Protein AF-A0A7C1QYA3-F1 (afdb_monomer_lite)

Secondary structure (DSSP, 8-state):
--HHHHHHHHHHHHHHHHHHHHHHHHHHHHH-TTSPEEEEEEPPTTEEEEEETTEEEEEEEETTEEEEEEEE-SSPBPPEEE-S--SSEEEEEEEEETTEEEEEEEE--

Sequence (109 aa):
MNEFNKNVKRDLEFKIAFINEIDQAVLYAINNPKNIYLKNVEYPSNFNITFLDSFIIFDFLIENNLINKILMYNTSFYNRKFHDFPPQTYLLNITYQYSYLVINLIEII

Structure (mmCIF, N/CA/C/O backbone):
data_AF-A0A7C1QYA3-F1
#
_entry.id   AF-A0A7C1QYA3-F1
#
loop_
_atom_site.group_PDB
_atom_site.id
_atom_site.type_symbol
_atom_site.label_atom_id
_atom_site.label_alt_id
_atom_site.label_comp_id
_atom_site.label_asym_id
_atom_site.label_entity_id
_atom_site.label_seq_id
_atom_site.pdbx_PDB_ins_code
_atom_site.Cartn_x
_atom_site.Cartn_y
_atom_site.Cartn_z
_atom_site.occupancy
_atom_site.B_iso_or_equiv
_atom_site.auth_seq_id
_atom_site.auth_comp_id
_atom_site.auth_asym_id
_atom_site.auth_atom_id
_atom_site.pdbx_PDB_model_num
ATOM 1 N N . MET A 1 1 ? 25.869 4.828 -20.627 1.00 55.03 1 MET A N 1
ATOM 2 C CA . MET A 1 1 ? 24.625 4.373 -19.964 1.00 55.03 1 MET A CA 1
ATOM 3 C C . MET A 1 1 ? 23.463 4.725 -20.882 1.00 55.03 1 MET A C 1
ATOM 5 O O . MET A 1 1 ? 23.199 5.910 -21.059 1.00 55.03 1 MET A O 1
ATOM 9 N N . ASN A 1 2 ? 22.865 3.726 -21.536 1.00 71.06 2 ASN A N 1
ATOM 10 C CA . ASN A 1 2 ? 21.832 3.931 -22.561 1.00 71.06 2 ASN A CA 1
ATOM 11 C C . ASN A 1 2 ? 20.496 4.368 -21.934 1.00 71.06 2 ASN A C 1
ATOM 13 O O . ASN A 1 2 ? 20.263 4.126 -20.750 1.00 71.06 2 ASN A O 1
ATOM 17 N N . GLU A 1 3 ? 19.627 5.017 -22.717 1.00 71.69 3 GLU A N 1
ATOM 18 C CA . GLU A 1 3 ? 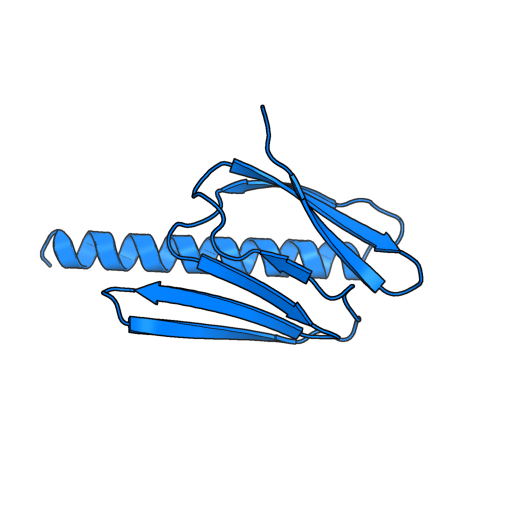18.316 5.522 -22.264 1.00 71.69 3 GLU A CA 1
ATOM 19 C C . GLU A 1 3 ? 17.421 4.432 -21.667 1.00 71.69 3 GLU A C 1
ATOM 21 O O . GLU A 1 3 ? 16.753 4.677 -20.666 1.00 71.69 3 GLU A O 1
ATOM 26 N N . PHE A 1 4 ? 17.496 3.208 -22.198 1.00 68.19 4 PHE A N 1
ATOM 27 C CA . PHE A 1 4 ? 16.805 2.037 -21.656 1.00 68.19 4 PHE A CA 1
ATOM 28 C C . PHE A 1 4 ? 17.114 1.820 -20.163 1.00 68.19 4 PHE A C 1
ATOM 30 O O . PHE A 1 4 ? 16.210 1.828 -19.329 1.00 68.19 4 PHE A O 1
ATOM 37 N N . ASN A 1 5 ? 18.400 1.782 -19.796 1.00 75.19 5 ASN A N 1
ATOM 38 C CA . ASN A 1 5 ? 18.830 1.606 -18.403 1.00 75.19 5 ASN A CA 1
ATOM 39 C C . ASN A 1 5 ? 18.411 2.784 -17.507 1.00 75.19 5 ASN A C 1
ATOM 41 O O . ASN A 1 5 ? 18.270 2.622 -16.296 1.00 75.19 5 ASN A O 1
ATOM 45 N N . LYS A 1 6 ? 18.233 3.987 -18.076 1.00 80.31 6 LYS A N 1
ATOM 46 C CA . LYS A 1 6 ? 17.743 5.152 -17.324 1.00 80.31 6 LYS A CA 1
ATOM 47 C C . LYS A 1 6 ? 16.252 5.026 -17.010 1.00 80.31 6 LYS A C 1
ATOM 49 O O . LYS A 1 6 ? 15.856 5.371 -15.902 1.00 80.31 6 LYS A O 1
ATOM 54 N N . ASN A 1 7 ? 15.446 4.525 -17.945 1.00 83.50 7 ASN A N 1
ATOM 55 C CA . ASN A 1 7 ? 14.005 4.355 -17.747 1.00 83.50 7 ASN A CA 1
ATOM 56 C C . ASN A 1 7 ? 13.699 3.270 -16.713 1.00 83.50 7 ASN A C 1
ATOM 58 O O . ASN A 1 7 ? 12.899 3.499 -15.815 1.00 83.50 7 ASN A O 1
ATOM 62 N N . VAL A 1 8 ? 14.409 2.144 -16.776 1.00 86.56 8 VAL A N 1
ATOM 63 C CA . VAL A 1 8 ? 14.278 1.044 -15.805 1.00 86.56 8 VAL A CA 1
ATOM 64 C C . VAL A 1 8 ? 14.641 1.505 -14.396 1.00 86.56 8 VAL A C 1
ATOM 66 O O . VAL A 1 8 ? 13.914 1.247 -13.441 1.00 86.56 8 VAL A O 1
ATOM 69 N N . LYS A 1 9 ? 15.742 2.254 -14.267 1.00 89.00 9 LYS A N 1
ATOM 70 C CA . LYS A 1 9 ? 16.152 2.830 -12.985 1.00 89.00 9 LYS A CA 1
ATOM 71 C C . LYS A 1 9 ? 15.093 3.787 -12.427 1.00 89.00 9 LYS A C 1
ATOM 73 O O . LYS A 1 9 ? 14.767 3.687 -11.251 1.00 89.00 9 LYS A O 1
ATOM 78 N N . ARG A 1 10 ? 14.548 4.680 -13.261 1.00 90.12 10 ARG A N 1
ATOM 79 C CA . ARG A 1 10 ? 13.493 5.623 -12.853 1.00 90.12 10 ARG A CA 1
ATOM 80 C C . ARG A 1 10 ? 12.217 4.913 -12.413 1.00 90.12 10 ARG A C 1
ATOM 82 O O . ARG A 1 10 ? 11.632 5.299 -11.411 1.00 90.12 10 ARG A O 1
ATOM 89 N N . ASP A 1 11 ? 11.807 3.880 -13.140 1.00 91.50 11 ASP A N 1
ATOM 90 C CA . ASP A 1 11 ? 10.623 3.089 -12.805 1.00 91.50 11 ASP A CA 1
ATOM 91 C C . ASP A 1 11 ? 10.792 2.361 -11.460 1.00 91.50 11 ASP A C 1
ATOM 93 O O . ASP A 1 11 ? 9.914 2.406 -10.599 1.00 91.50 11 ASP A O 1
ATOM 97 N N . LEU A 1 12 ? 11.971 1.776 -11.223 1.00 92.94 12 LEU A N 1
ATOM 98 C CA . LEU A 1 12 ? 12.310 1.204 -9.923 1.00 92.94 12 LEU A CA 1
ATOM 99 C C . LEU A 1 12 ? 12.295 2.263 -8.811 1.00 92.94 12 LEU A C 1
ATOM 101 O O . LEU A 1 12 ? 11.693 2.035 -7.765 1.00 92.94 12 LEU A O 1
ATOM 105 N N . GLU A 1 13 ? 12.929 3.418 -9.024 1.00 95.00 13 GLU A N 1
ATOM 106 C CA . GLU A 1 13 ? 12.947 4.521 -8.054 1.00 95.00 13 GLU A CA 1
ATOM 107 C C . GLU A 1 13 ? 11.530 4.991 -7.705 1.00 95.00 13 GLU A C 1
ATOM 109 O O . GLU A 1 13 ? 11.223 5.181 -6.528 1.00 95.00 13 GLU A O 1
ATOM 114 N N . PHE A 1 14 ? 10.650 5.103 -8.701 1.00 95.25 14 PHE A N 1
ATOM 115 C CA . PHE A 1 14 ? 9.255 5.481 -8.509 1.00 95.25 14 PHE A CA 1
ATOM 116 C C . PHE A 1 14 ? 8.474 4.442 -7.693 1.00 95.25 14 PHE A C 1
ATOM 118 O O . PHE A 1 14 ? 7.834 4.788 -6.700 1.00 95.25 14 PHE A O 1
ATOM 125 N N . LYS A 1 15 ? 8.590 3.152 -8.034 1.00 96.06 15 LYS A N 1
ATOM 126 C CA . LYS A 1 15 ? 7.954 2.066 -7.271 1.00 96.06 15 LYS A CA 1
ATOM 127 C C . LYS A 1 15 ? 8.456 2.005 -5.825 1.00 96.06 15 LYS A C 1
ATOM 129 O O . LYS A 1 15 ? 7.665 1.819 -4.904 1.00 96.06 15 LYS A O 1
ATOM 134 N N . ILE A 1 16 ? 9.757 2.203 -5.601 1.00 96.56 16 ILE A N 1
ATOM 135 C CA . ILE A 1 16 ? 10.329 2.260 -4.249 1.00 96.56 16 ILE A CA 1
ATOM 136 C C . ILE A 1 16 ? 9.818 3.482 -3.479 1.00 96.56 16 ILE A C 1
ATOM 138 O O . ILE A 1 16 ? 9.480 3.348 -2.303 1.00 96.56 16 ILE A O 1
ATOM 142 N N . ALA A 1 17 ? 9.721 4.647 -4.123 1.00 97.06 17 ALA A N 1
ATOM 143 C CA . ALA A 1 17 ? 9.158 5.844 -3.506 1.00 97.06 17 ALA A CA 1
ATOM 144 C C . ALA A 1 17 ? 7.697 5.628 -3.089 1.00 97.06 17 ALA A C 1
ATOM 146 O O . ALA A 1 17 ? 7.335 5.963 -1.963 1.00 97.06 17 ALA A O 1
ATOM 147 N N . PHE A 1 18 ? 6.893 4.987 -3.940 1.00 97.81 18 PHE A N 1
ATOM 148 C CA . PHE A 1 18 ? 5.516 4.626 -3.615 1.00 97.81 18 PHE A CA 1
ATOM 149 C C . PHE A 1 18 ? 5.428 3.670 -2.413 1.00 97.81 18 PHE A C 1
ATOM 151 O O . PHE A 1 18 ? 4.651 3.913 -1.494 1.00 97.81 18 PHE A O 1
ATOM 158 N N . ILE A 1 19 ? 6.268 2.629 -2.350 1.00 98.38 19 ILE A N 1
ATOM 159 C CA . ILE A 1 19 ? 6.319 1.724 -1.184 1.00 98.38 19 ILE A CA 1
ATOM 160 C C . ILE A 1 19 ? 6.650 2.488 0.099 1.00 98.38 19 ILE A C 1
ATOM 162 O O . ILE A 1 19 ? 6.016 2.262 1.128 1.00 98.38 19 ILE A O 1
ATOM 166 N N . ASN A 1 20 ? 7.631 3.390 0.041 1.00 98.31 20 ASN A N 1
ATOM 167 C CA . ASN A 1 20 ? 8.017 4.195 1.196 1.00 98.31 20 ASN A CA 1
ATOM 168 C C . ASN A 1 20 ? 6.880 5.130 1.630 1.00 98.31 20 ASN A C 1
ATOM 170 O O . ASN A 1 20 ? 6.676 5.323 2.822 1.00 98.31 20 ASN A O 1
ATOM 174 N N . GLU A 1 21 ? 6.118 5.683 0.687 1.00 97.94 21 GLU A N 1
ATOM 175 C CA . GLU A 1 21 ? 4.945 6.500 0.993 1.00 97.94 21 GLU A CA 1
ATOM 176 C C . GLU A 1 21 ? 3.877 5.696 1.750 1.00 97.94 21 GLU A C 1
ATOM 178 O O . GLU A 1 21 ? 3.397 6.147 2.790 1.00 97.94 21 GLU A O 1
ATOM 183 N N . ILE A 1 22 ? 3.557 4.481 1.283 1.00 98.25 22 ILE A N 1
ATOM 184 C CA . ILE A 1 22 ? 2.627 3.583 1.984 1.00 98.25 22 ILE A CA 1
ATOM 185 C C . ILE A 1 22 ? 3.147 3.250 3.386 1.00 98.25 22 ILE A C 1
ATOM 187 O O . ILE A 1 22 ? 2.387 3.332 4.350 1.00 98.25 22 ILE A O 1
ATOM 191 N N . ASP A 1 23 ? 4.435 2.927 3.520 1.00 98.44 23 ASP A N 1
ATOM 192 C CA . ASP A 1 23 ? 5.054 2.625 4.812 1.00 98.44 23 ASP A CA 1
ATOM 193 C C . ASP A 1 23 ? 4.927 3.794 5.802 1.00 98.44 23 ASP A C 1
ATOM 195 O O . ASP A 1 23 ? 4.445 3.625 6.923 1.00 98.44 23 ASP A O 1
ATOM 199 N N . GLN A 1 24 ? 5.269 5.011 5.373 1.00 98.12 24 GLN A N 1
ATOM 200 C CA . GLN A 1 24 ? 5.156 6.200 6.218 1.00 98.12 24 GLN A CA 1
ATOM 201 C C . GLN A 1 24 ? 3.703 6.520 6.588 1.00 98.12 24 GLN A C 1
ATOM 203 O O . GLN A 1 24 ? 3.431 6.889 7.733 1.00 98.12 24 GLN A O 1
ATOM 208 N N . ALA A 1 25 ? 2.758 6.347 5.661 1.00 97.62 25 ALA A N 1
ATOM 209 C CA . ALA A 1 25 ? 1.335 6.536 5.929 1.00 97.62 25 ALA A CA 1
ATOM 210 C C . ALA A 1 25 ? 0.814 5.542 6.982 1.00 97.62 25 ALA A C 1
ATOM 212 O O . ALA A 1 25 ? 0.087 5.922 7.904 1.00 97.62 25 ALA A O 1
ATOM 213 N N . VAL A 1 26 ? 1.232 4.277 6.887 1.00 97.69 26 VAL A N 1
ATOM 214 C CA . VAL A 1 26 ? 0.900 3.230 7.862 1.00 97.69 26 VAL A CA 1
ATOM 215 C C . VAL A 1 26 ? 1.493 3.563 9.227 1.00 97.69 26 VAL A C 1
ATOM 217 O O . VAL A 1 26 ? 0.760 3.583 10.215 1.00 97.69 26 VAL A O 1
ATOM 220 N N . LEU A 1 27 ? 2.786 3.892 9.300 1.00 97.31 27 LEU A N 1
ATOM 221 C CA . LEU A 1 27 ? 3.446 4.275 10.552 1.00 97.31 27 LEU A CA 1
ATOM 222 C C . LEU A 1 27 ? 2.789 5.505 11.191 1.00 97.31 27 LEU A C 1
ATOM 224 O O . LEU A 1 27 ? 2.596 5.541 12.407 1.00 97.31 27 LEU A O 1
ATOM 228 N N . TYR A 1 28 ? 2.389 6.495 10.389 1.00 96.50 28 TYR A N 1
ATOM 229 C CA . TYR A 1 28 ? 1.628 7.638 10.883 1.00 96.50 28 TYR A CA 1
ATOM 230 C C . TYR A 1 28 ? 0.302 7.200 11.513 1.00 96.50 28 TYR A C 1
ATOM 232 O O . TYR A 1 28 ? -0.003 7.622 12.630 1.00 96.50 28 TYR A O 1
ATOM 240 N N . ALA A 1 29 ? -0.470 6.350 10.830 1.00 95.62 29 ALA A N 1
ATOM 241 C CA . ALA A 1 29 ? -1.767 5.886 11.316 1.00 95.62 29 ALA A CA 1
ATOM 242 C C . ALA A 1 29 ? -1.644 5.029 12.590 1.00 95.62 29 ALA A C 1
ATOM 244 O O . ALA A 1 29 ? -2.463 5.170 13.497 1.00 95.62 29 ALA A O 1
ATOM 245 N N . ILE A 1 30 ? -0.592 4.205 12.706 1.00 95.19 30 ILE A N 1
ATOM 246 C CA . ILE A 1 30 ? -0.270 3.456 13.935 1.00 95.19 30 ILE A CA 1
ATOM 247 C C . ILE A 1 30 ? -0.016 4.414 15.102 1.00 95.19 30 ILE A C 1
ATOM 249 O O . ILE A 1 30 ? -0.548 4.215 16.193 1.00 95.19 30 ILE A O 1
ATOM 253 N N . ASN A 1 31 ? 0.775 5.464 14.874 1.00 95.75 31 ASN A N 1
ATOM 254 C CA . ASN A 1 31 ? 1.135 6.428 15.914 1.00 95.75 31 ASN A CA 1
ATOM 255 C C . ASN A 1 31 ? -0.007 7.397 16.266 1.00 95.75 31 ASN A C 1
ATOM 257 O O . ASN A 1 31 ? 0.028 8.029 17.320 1.00 95.75 31 ASN A O 1
ATOM 261 N N . ASN A 1 32 ? -1.023 7.518 15.406 1.00 95.31 32 ASN A N 1
ATOM 262 C CA . ASN A 1 32 ? -2.123 8.472 15.553 1.00 95.31 32 ASN A CA 1
ATOM 263 C C . ASN A 1 32 ? -3.494 7.802 15.321 1.00 95.31 32 ASN A C 1
ATOM 265 O O . ASN A 1 32 ? -4.235 8.226 14.434 1.00 95.31 32 ASN A O 1
ATOM 269 N N . PRO A 1 33 ? -3.897 6.802 16.127 1.00 92.81 33 PRO A N 1
ATOM 270 C CA . PRO A 1 33 ? -5.058 5.947 15.838 1.00 92.81 33 PRO A CA 1
ATOM 271 C C . PRO A 1 33 ? -6.416 6.671 15.857 1.00 92.81 33 PRO A C 1
ATOM 273 O O . PRO A 1 33 ? -7.420 6.111 15.430 1.00 92.81 33 PRO A O 1
ATOM 276 N N . LYS A 1 34 ? -6.478 7.910 16.361 1.00 93.06 34 LYS A N 1
ATOM 277 C CA . LYS A 1 34 ? -7.695 8.743 16.347 1.00 93.06 34 LYS A CA 1
ATOM 278 C C . LYS A 1 34 ? -7.827 9.602 15.086 1.00 93.06 34 LYS A C 1
ATOM 280 O O . LYS A 1 34 ? -8.883 10.191 14.873 1.00 93.06 34 LYS A O 1
ATOM 285 N N . ASN A 1 35 ? -6.772 9.691 14.279 1.00 94.50 35 ASN A N 1
ATOM 286 C CA . ASN A 1 35 ? -6.728 10.540 13.098 1.00 94.50 35 ASN A CA 1
ATOM 287 C C . ASN A 1 35 ? -6.991 9.713 11.839 1.00 94.50 35 ASN A C 1
ATOM 289 O O . ASN A 1 35 ? -6.616 8.546 11.745 1.00 94.50 35 ASN A O 1
ATOM 293 N N . ILE A 1 36 ? -7.600 10.356 10.848 1.00 95.38 36 ILE A N 1
ATOM 294 C CA . ILE A 1 36 ? -7.708 9.823 9.491 1.00 95.38 36 ILE A CA 1
ATOM 295 C C . ILE A 1 36 ? -6.495 10.342 8.719 1.00 95.38 36 ILE A C 1
ATOM 297 O O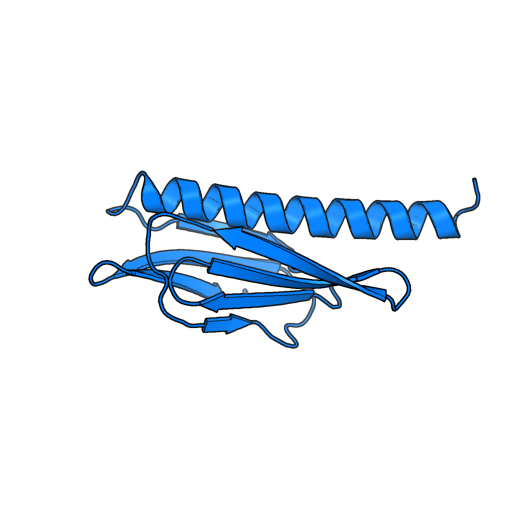 . ILE A 1 36 ? -6.258 11.552 8.687 1.00 95.38 36 ILE A O 1
ATOM 301 N N . TYR A 1 37 ? -5.724 9.444 8.108 1.00 97.19 37 TYR A N 1
ATOM 302 C CA . TYR A 1 37 ? -4.679 9.830 7.166 1.00 97.19 37 TYR A CA 1
ATOM 303 C C . TYR A 1 37 ? -5.279 9.930 5.765 1.00 97.19 37 TYR A C 1
ATOM 305 O O . TYR A 1 37 ? -5.858 8.960 5.273 1.00 97.19 37 TYR A O 1
ATOM 313 N N . LEU A 1 38 ? -5.118 11.090 5.128 1.00 97.38 38 LEU A N 1
ATOM 314 C CA . LEU A 1 38 ? -5.568 11.362 3.766 1.00 97.38 38 LEU A CA 1
ATOM 315 C C . LEU A 1 38 ? -4.421 11.973 2.965 1.00 97.38 38 LEU A C 1
ATOM 317 O O . LEU A 1 38 ? -3.874 13.004 3.362 1.00 97.38 38 LEU A O 1
ATOM 321 N N . LYS A 1 39 ? -4.073 11.365 1.829 1.00 97.44 39 LYS A N 1
ATOM 322 C CA . LYS A 1 39 ? -3.073 11.916 0.906 1.00 97.44 39 LYS A CA 1
ATOM 323 C C . LYS A 1 39 ? -3.309 11.434 -0.519 1.00 97.44 39 LYS A C 1
ATOM 325 O O . LYS A 1 39 ? -3.652 10.276 -0.730 1.00 97.44 39 LYS A O 1
ATOM 330 N N . ASN A 1 40 ? -3.073 12.300 -1.497 1.00 97.81 40 ASN A N 1
ATOM 331 C CA . ASN A 1 40 ? -3.032 11.881 -2.895 1.00 97.81 40 ASN A CA 1
ATOM 332 C C . ASN A 1 40 ? -1.738 11.105 -3.159 1.00 97.81 40 ASN A C 1
ATOM 334 O O . ASN A 1 40 ? -0.650 11.598 -2.856 1.00 97.81 40 ASN A O 1
ATOM 338 N N . VAL A 1 41 ? -1.860 9.915 -3.736 1.00 97.19 41 VAL A N 1
ATOM 339 C CA . VAL A 1 41 ? -0.732 9.063 -4.111 1.00 97.19 41 VAL A CA 1
ATOM 340 C C . VAL A 1 41 ? -0.842 8.682 -5.579 1.00 97.19 41 VAL A C 1
ATOM 342 O O . VAL A 1 41 ? -1.924 8.361 -6.068 1.00 97.19 41 VAL A O 1
ATOM 345 N N . GLU A 1 42 ? 0.282 8.729 -6.282 1.00 96.75 42 GLU A N 1
ATOM 346 C CA . GLU A 1 42 ? 0.375 8.273 -7.665 1.00 96.75 42 GLU A CA 1
ATOM 347 C C . GLU A 1 42 ? 0.634 6.764 -7.659 1.00 96.75 42 GLU A C 1
ATOM 349 O O . GLU A 1 42 ? 1.679 6.307 -7.192 1.00 96.75 42 GLU A O 1
ATOM 354 N N . TYR A 1 43 ? -0.348 5.981 -8.104 1.00 96.81 43 TYR A N 1
ATOM 355 C CA . TYR A 1 43 ? -0.263 4.526 -8.078 1.00 96.81 43 TYR A CA 1
ATOM 356 C C . TYR A 1 43 ? 0.573 4.011 -9.263 1.00 96.81 43 TYR A C 1
ATOM 358 O O . TYR A 1 43 ? 0.299 4.397 -10.404 1.00 96.81 43 TYR A O 1
ATOM 366 N N . PRO A 1 44 ? 1.568 3.130 -9.052 1.00 96.31 44 PRO A N 1
ATOM 367 C CA . PRO A 1 44 ? 2.442 2.692 -10.132 1.00 96.31 44 PRO A CA 1
ATOM 368 C C . PRO A 1 44 ? 1.793 1.676 -11.069 1.00 96.31 44 PRO A C 1
ATOM 370 O O . PRO A 1 44 ? 0.969 0.858 -10.672 1.00 96.31 44 PRO A O 1
ATOM 373 N N . SER A 1 45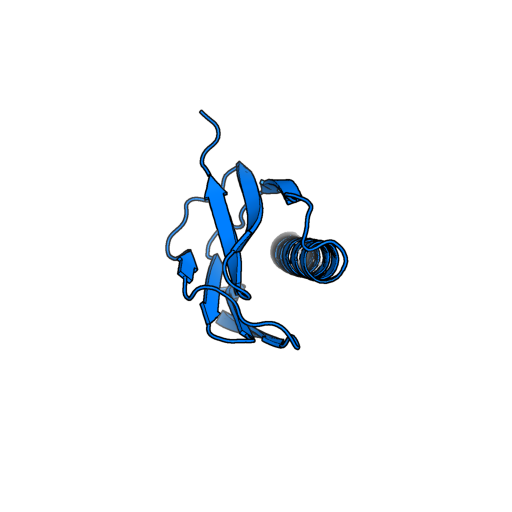 ? 2.246 1.656 -12.322 1.00 93.75 45 SER A N 1
ATOM 374 C CA . SER A 1 45 ? 1.887 0.593 -13.265 1.00 93.75 45 SER A CA 1
ATOM 375 C C . SER A 1 45 ? 2.509 -0.747 -12.863 1.00 93.75 45 SER A C 1
ATOM 377 O O . SER A 1 45 ? 3.645 -0.769 -12.373 1.00 93.75 45 SER A O 1
ATOM 379 N N . ASN A 1 46 ? 1.828 -1.854 -13.182 1.00 93.56 46 ASN A N 1
ATOM 380 C CA . ASN A 1 46 ? 2.287 -3.226 -12.916 1.00 93.56 46 ASN A CA 1
ATOM 381 C C . ASN A 1 46 ? 2.659 -3.435 -11.443 1.00 93.56 46 ASN A C 1
ATOM 383 O O . ASN A 1 46 ? 3.755 -3.912 -11.132 1.00 93.56 46 ASN A O 1
ATOM 387 N N . PHE A 1 47 ? 1.771 -2.998 -10.554 1.00 97.12 47 PHE A N 1
ATOM 388 C CA . PHE A 1 47 ? 2.015 -2.937 -9.125 1.00 97.12 47 PHE A CA 1
ATOM 389 C C . PHE A 1 47 ? 0.777 -3.408 -8.367 1.00 97.12 47 PHE A C 1
ATOM 391 O O . PHE A 1 47 ? -0.318 -2.882 -8.553 1.00 97.12 47 PHE A O 1
ATOM 398 N N . ASN A 1 48 ? 0.959 -4.389 -7.496 1.00 97.88 48 ASN A N 1
ATOM 399 C CA . ASN A 1 48 ? -0.091 -4.976 -6.682 1.00 97.88 48 ASN A CA 1
ATOM 400 C C . ASN A 1 48 ? 0.271 -4.826 -5.205 1.00 97.88 48 ASN A C 1
ATOM 402 O O . ASN A 1 48 ? 1.433 -4.974 -4.819 1.00 97.88 48 ASN A O 1
ATOM 406 N N . ILE A 1 49 ? -0.740 -4.568 -4.375 1.00 98.25 49 ILE A N 1
ATOM 407 C CA . ILE A 1 49 ? -0.584 -4.486 -2.920 1.00 98.25 49 ILE A CA 1
ATOM 408 C C . ILE A 1 49 ? -1.566 -5.436 -2.252 1.00 98.25 49 ILE A C 1
ATOM 410 O O . ILE A 1 49 ? -2.757 -5.446 -2.567 1.00 98.25 49 ILE A O 1
ATOM 414 N N . THR A 1 50 ? -1.079 -6.198 -1.283 1.00 98.50 50 THR A N 1
ATOM 415 C CA . THR A 1 50 ? -1.900 -7.028 -0.406 1.00 98.50 50 THR A CA 1
ATOM 416 C C . THR A 1 50 ? -1.631 -6.648 1.041 1.00 98.50 50 THR A C 1
ATOM 418 O O . THR A 1 50 ? -0.501 -6.734 1.503 1.00 98.50 50 THR A O 1
ATOM 421 N N . PHE A 1 51 ? -2.678 -6.269 1.761 1.00 98.12 51 PHE A N 1
ATOM 422 C CA . PHE A 1 51 ? -2.682 -6.090 3.208 1.00 98.12 51 PHE A CA 1
ATOM 423 C C . PHE A 1 51 ? -3.250 -7.368 3.825 1.00 98.12 51 PHE A C 1
ATOM 425 O O . PHE A 1 51 ? -4.375 -7.755 3.494 1.00 98.12 51 PHE A O 1
ATOM 432 N N . LEU A 1 52 ? -2.468 -8.050 4.661 1.00 96.94 52 LEU A N 1
ATOM 433 C CA . LEU A 1 52 ? -2.831 -9.334 5.262 1.00 96.94 52 LEU A CA 1
ATOM 434 C C . LEU A 1 52 ? -2.314 -9.406 6.696 1.00 96.94 52 LEU A C 1
ATOM 436 O O . LEU A 1 52 ? -1.104 -9.405 6.906 1.00 96.94 52 LEU A O 1
ATOM 440 N N . ASP A 1 53 ? -3.217 -9.517 7.665 1.00 95.56 53 ASP A N 1
ATOM 441 C CA . ASP A 1 53 ? -2.896 -9.576 9.091 1.00 95.56 53 ASP A CA 1
ATOM 442 C C . ASP A 1 53 ? -1.940 -8.446 9.477 1.00 95.56 53 ASP A C 1
ATOM 444 O O . ASP A 1 53 ? -2.341 -7.298 9.415 1.00 95.56 53 ASP A O 1
ATOM 448 N N . SER A 1 54 ? -0.684 -8.708 9.829 1.00 97.06 54 SER A N 1
ATOM 449 C CA . SER A 1 54 ? 0.299 -7.670 10.166 1.00 97.06 54 SER A CA 1
ATOM 450 C C . SER A 1 54 ? 1.318 -7.389 9.053 1.00 97.06 54 SER A C 1
ATOM 452 O O . SER A 1 54 ? 2.365 -6.786 9.299 1.00 97.06 54 SER A O 1
ATOM 454 N N . PHE A 1 55 ? 1.024 -7.816 7.823 1.00 97.81 55 PHE A N 1
ATOM 455 C CA . PHE A 1 55 ? 1.910 -7.731 6.666 1.00 97.81 55 PHE A CA 1
ATOM 456 C C . PHE A 1 55 ? 1.325 -6.883 5.536 1.00 97.81 55 PHE A C 1
ATOM 458 O O . PHE A 1 55 ? 0.122 -6.893 5.269 1.00 97.81 55 PHE A O 1
ATOM 465 N N . ILE A 1 56 ? 2.221 -6.213 4.814 1.00 98.44 56 ILE A N 1
ATOM 466 C CA . ILE A 1 56 ? 1.947 -5.633 3.500 1.00 98.44 56 ILE A CA 1
ATOM 467 C C . ILE A 1 56 ? 2.873 -6.306 2.500 1.00 98.44 56 ILE A C 1
ATOM 469 O O . ILE A 1 56 ? 4.089 -6.314 2.682 1.00 98.44 56 ILE A O 1
ATOM 473 N N . ILE A 1 57 ? 2.296 -6.860 1.445 1.00 98.50 57 ILE A N 1
ATOM 474 C CA . ILE A 1 57 ? 3.008 -7.533 0.368 1.00 98.50 57 ILE A CA 1
ATOM 475 C C . ILE A 1 57 ? 2.857 -6.683 -0.887 1.00 98.50 57 ILE A C 1
ATOM 477 O O . ILE A 1 57 ? 1.739 -6.379 -1.303 1.00 98.50 57 ILE A O 1
ATOM 481 N N . PHE A 1 58 ? 3.985 -6.307 -1.474 1.00 98.38 58 PHE A N 1
ATOM 482 C CA . PHE A 1 58 ? 4.078 -5.569 -2.723 1.00 98.38 58 PHE A CA 1
ATOM 483 C C . PHE A 1 58 ? 4.624 -6.487 -3.806 1.00 98.38 58 PHE A C 1
ATOM 485 O O . PHE A 1 58 ? 5.742 -6.986 -3.673 1.00 98.38 58 PHE A O 1
ATOM 492 N N . ASP A 1 59 ? 3.864 -6.659 -4.881 1.00 97.50 59 ASP A N 1
ATOM 493 C CA . ASP A 1 59 ? 4.248 -7.447 -6.049 1.00 97.50 59 ASP A CA 1
ATOM 494 C C . ASP A 1 59 ? 4.315 -6.526 -7.264 1.00 97.50 59 ASP A C 1
ATOM 496 O O . ASP A 1 59 ? 3.325 -5.878 -7.609 1.00 97.50 59 ASP A O 1
ATOM 500 N N . PHE A 1 60 ? 5.474 -6.432 -7.913 1.00 95.81 60 PHE A N 1
ATOM 501 C CA . PHE A 1 60 ? 5.642 -5.526 -9.047 1.00 95.81 60 PHE A CA 1
ATOM 502 C C . PHE A 1 60 ? 6.648 -6.011 -10.080 1.00 95.81 60 PHE A C 1
ATOM 504 O O . PHE A 1 60 ? 7.572 -6.762 -9.775 1.00 95.81 60 PHE A O 1
ATOM 511 N N . LEU A 1 61 ? 6.471 -5.557 -11.321 1.00 92.88 61 LEU A N 1
ATOM 512 C CA . LEU A 1 61 ? 7.352 -5.915 -12.432 1.00 92.88 61 LEU A CA 1
ATOM 513 C C . LEU A 1 61 ? 8.442 -4.863 -12.658 1.00 92.88 61 LEU A C 1
ATOM 515 O O . LEU A 1 61 ? 8.157 -3.664 -12.707 1.00 92.88 61 LEU A O 1
ATOM 519 N N . ILE A 1 62 ? 9.668 -5.339 -12.883 1.00 90.69 62 ILE A N 1
ATOM 520 C CA . ILE A 1 62 ? 10.786 -4.584 -13.466 1.00 90.69 62 ILE A CA 1
ATOM 521 C C . ILE A 1 62 ? 11.374 -5.431 -14.594 1.00 90.69 62 ILE A C 1
ATOM 523 O O . ILE A 1 62 ? 11.798 -6.557 -14.352 1.00 90.69 62 ILE A O 1
ATOM 527 N N . GLU A 1 63 ? 11.386 -4.915 -15.827 1.00 86.12 63 GLU A N 1
ATOM 528 C CA . GLU A 1 63 ? 11.885 -5.649 -17.010 1.00 86.12 63 GLU A CA 1
ATOM 529 C C . GLU A 1 63 ? 11.283 -7.068 -17.147 1.00 86.12 63 GLU A C 1
ATOM 531 O O . GLU A 1 63 ? 11.977 -8.020 -17.491 1.00 86.12 63 GLU A O 1
ATOM 536 N N . ASN A 1 64 ? 9.984 -7.219 -16.851 1.00 84.38 64 ASN A N 1
ATOM 537 C CA . ASN A 1 64 ? 9.242 -8.494 -16.802 1.00 84.38 64 ASN A CA 1
ATOM 538 C C . ASN A 1 64 ? 9.657 -9.476 -15.692 1.00 84.38 64 ASN A C 1
ATOM 540 O O . ASN A 1 64 ? 9.099 -10.570 -15.610 1.00 84.38 64 ASN A O 1
ATOM 544 N N . ASN A 1 65 ? 10.572 -9.094 -14.805 1.00 90.25 65 ASN A N 1
ATOM 545 C CA . ASN A 1 65 ? 10.868 -9.857 -13.601 1.00 90.25 65 ASN A CA 1
ATOM 546 C C . ASN A 1 65 ? 9.904 -9.453 -12.488 1.00 90.25 65 ASN A C 1
ATOM 548 O O . ASN A 1 65 ? 9.786 -8.269 -12.161 1.00 90.25 65 ASN A O 1
ATOM 552 N N . LEU A 1 66 ? 9.234 -10.443 -11.899 1.00 93.81 66 LEU A N 1
ATOM 553 C CA . LEU A 1 66 ? 8.405 -10.246 -10.717 1.00 93.81 66 LEU A CA 1
ATOM 554 C C . LEU A 1 66 ? 9.291 -10.063 -9.487 1.00 93.81 66 LEU A C 1
ATOM 556 O O . LEU A 1 66 ? 10.104 -10.925 -9.154 1.00 93.81 66 LEU A O 1
ATOM 560 N N . ILE A 1 67 ? 9.105 -8.936 -8.813 1.00 95.56 67 ILE A N 1
ATOM 561 C CA . ILE A 1 67 ? 9.764 -8.589 -7.562 1.00 95.56 67 ILE A CA 1
ATOM 562 C C . ILE A 1 67 ? 8.706 -8.551 -6.467 1.00 95.56 67 ILE A C 1
ATOM 564 O O . ILE A 1 67 ? 7.633 -7.976 -6.645 1.00 95.56 67 ILE A O 1
ATOM 568 N N . ASN A 1 68 ? 9.047 -9.141 -5.325 1.00 95.56 68 ASN A N 1
ATOM 569 C CA . ASN A 1 68 ? 8.233 -9.126 -4.123 1.00 95.56 68 ASN A CA 1
ATOM 570 C C . ASN A 1 68 ? 8.953 -8.344 -3.014 1.00 95.56 68 ASN A C 1
ATOM 572 O O . ASN A 1 68 ? 10.156 -8.523 -2.796 1.00 95.56 68 ASN A O 1
ATOM 576 N N . LYS A 1 69 ? 8.223 -7.481 -2.307 1.00 97.44 69 LYS A N 1
ATOM 577 C CA . LYS A 1 69 ? 8.694 -6.806 -1.093 1.00 97.44 69 LYS A CA 1
ATOM 578 C C . LYS A 1 69 ? 7.641 -6.935 -0.002 1.00 97.44 69 LYS A C 1
ATOM 580 O O . LYS A 1 69 ? 6.478 -6.627 -0.230 1.00 97.44 69 LYS A O 1
ATOM 585 N N . ILE A 1 70 ? 8.065 -7.345 1.190 1.00 98.31 70 ILE A N 1
ATOM 586 C CA . ILE A 1 70 ? 7.182 -7.533 2.343 1.00 98.31 70 ILE A CA 1
ATOM 587 C C . ILE A 1 70 ? 7.580 -6.554 3.441 1.00 98.31 70 ILE A C 1
ATOM 589 O O . ILE A 1 70 ? 8.759 -6.448 3.783 1.00 98.31 70 ILE A O 1
ATOM 593 N N . LEU A 1 71 ? 6.593 -5.856 3.993 1.00 98.50 71 LEU A N 1
ATOM 594 C CA . LEU A 1 71 ? 6.715 -5.064 5.213 1.00 98.50 71 LEU A CA 1
ATOM 595 C C . LEU A 1 71 ? 5.888 -5.720 6.323 1.00 98.50 71 LEU A C 1
ATOM 597 O O . LEU A 1 71 ? 4.824 -6.278 6.056 1.00 98.50 71 LEU A O 1
ATOM 601 N N . MET A 1 72 ? 6.382 -5.659 7.559 1.00 98.19 72 MET A N 1
ATOM 602 C CA . MET A 1 72 ? 5.749 -6.255 8.737 1.00 98.19 72 MET A CA 1
ATOM 603 C C . MET A 1 72 ? 5.585 -5.199 9.828 1.00 98.19 72 MET A C 1
ATOM 605 O O . MET A 1 72 ? 6.497 -4.410 10.076 1.00 98.19 72 MET A O 1
ATOM 609 N N . TYR A 1 73 ? 4.437 -5.221 10.496 1.00 97.19 73 TYR A N 1
ATOM 610 C CA . TYR A 1 73 ? 4.047 -4.249 11.510 1.00 97.19 73 TYR A CA 1
ATOM 611 C C . TYR A 1 73 ? 3.599 -4.950 12.796 1.00 97.19 73 TYR A C 1
ATOM 613 O O . TYR A 1 73 ? 3.317 -6.142 12.808 1.00 97.19 73 TYR A O 1
ATOM 621 N N . ASN A 1 74 ? 3.497 -4.193 13.889 1.00 93.69 74 ASN A N 1
ATOM 622 C CA . ASN A 1 74 ? 2.957 -4.687 15.165 1.00 93.69 74 ASN A CA 1
ATOM 623 C C . ASN A 1 74 ? 1.433 -4.496 15.283 1.00 93.69 74 ASN A C 1
ATOM 625 O O . ASN A 1 74 ? 0.858 -4.714 16.346 1.00 93.69 74 ASN A O 1
ATOM 629 N N . THR A 1 75 ? 0.791 -4.058 14.202 1.00 94.56 75 THR A N 1
ATOM 630 C CA . THR A 1 75 ? -0.635 -3.741 14.135 1.00 94.56 75 THR A CA 1
ATOM 631 C C . THR A 1 75 ? -1.252 -4.520 12.989 1.00 94.56 75 THR A C 1
ATOM 633 O O . THR A 1 75 ? -0.654 -4.605 11.917 1.00 94.56 75 THR A O 1
ATOM 636 N N . SER A 1 76 ? -2.450 -5.057 13.209 1.00 96.62 76 SER A N 1
ATOM 637 C CA . SER A 1 76 ? -3.177 -5.789 12.179 1.00 96.62 76 SER A CA 1
ATOM 638 C C . SER A 1 76 ? -3.912 -4.853 11.216 1.00 96.62 76 SER A C 1
ATOM 640 O O . SER A 1 76 ? -4.429 -3.800 11.592 1.00 96.62 76 SER A O 1
ATOM 642 N N . PHE A 1 77 ? -4.006 -5.274 9.967 1.00 97.56 77 PHE A N 1
ATOM 643 C CA . PHE A 1 77 ? -4.762 -4.672 8.887 1.00 97.56 77 PHE A CA 1
ATOM 644 C C . PHE A 1 77 ? -6.098 -5.388 8.726 1.00 97.56 77 PHE A C 1
ATOM 646 O O . PHE A 1 77 ? -6.238 -6.577 9.013 1.00 97.56 77 PHE A O 1
ATOM 653 N N . TYR A 1 78 ? -7.081 -4.669 8.198 1.00 96.81 78 TYR A N 1
ATOM 654 C CA . TYR A 1 78 ? -8.207 -5.317 7.553 1.00 96.81 78 TYR A CA 1
ATOM 655 C C . TYR A 1 78 ? -7.738 -5.886 6.213 1.00 96.81 78 TYR A C 1
ATOM 657 O O . TYR A 1 78 ? -7.246 -5.141 5.359 1.00 96.81 78 TYR A O 1
ATOM 665 N N . ASN A 1 79 ? -7.888 -7.198 6.036 1.00 96.81 79 ASN A N 1
ATOM 666 C CA . ASN A 1 79 ? -7.362 -7.894 4.867 1.00 96.81 79 ASN A CA 1
ATOM 667 C C . ASN A 1 79 ? -7.945 -7.316 3.574 1.00 96.81 79 ASN A C 1
ATOM 669 O O . ASN A 1 79 ? -9.164 -7.256 3.389 1.00 96.81 79 ASN A O 1
ATOM 673 N N . ARG A 1 80 ? -7.067 -6.892 2.663 1.00 96.62 80 ARG A N 1
ATOM 674 C CA . ARG A 1 80 ? -7.464 -6.242 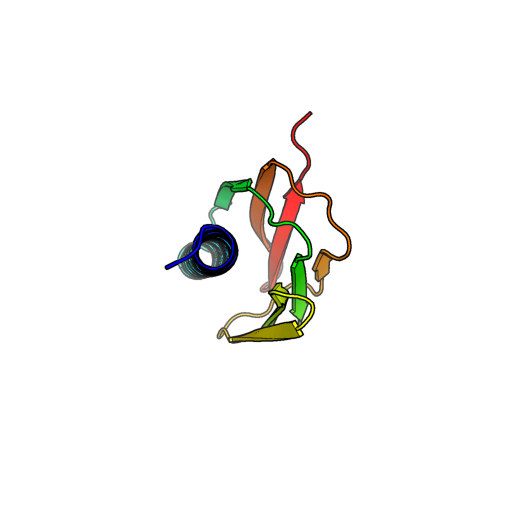1.413 1.00 96.62 80 ARG A CA 1
ATOM 675 C C . ARG A 1 80 ? -6.408 -6.403 0.331 1.00 96.62 80 ARG A C 1
ATOM 677 O O . ARG A 1 80 ? -5.217 -6.481 0.608 1.00 96.62 80 ARG A O 1
ATOM 684 N N . LYS A 1 81 ? -6.865 -6.423 -0.918 1.00 97.62 81 LYS A N 1
ATOM 685 C CA . LYS A 1 81 ? -6.030 -6.511 -2.114 1.00 97.62 81 LYS A CA 1
ATOM 686 C C . LYS A 1 81 ? -6.353 -5.358 -3.054 1.00 97.62 81 LYS A C 1
ATOM 688 O O . LYS A 1 81 ? -7.524 -5.064 -3.276 1.00 97.62 81 LYS A O 1
ATOM 693 N N . PHE A 1 82 ? -5.309 -4.744 -3.589 1.00 96.69 82 PHE A N 1
ATOM 694 C CA . PHE A 1 82 ? -5.356 -3.751 -4.655 1.00 96.69 82 PHE A CA 1
ATOM 695 C C . PHE A 1 82 ? -4.582 -4.338 -5.826 1.00 96.69 82 PHE A C 1
ATOM 697 O O . PHE A 1 82 ? -3.363 -4.187 -5.917 1.00 96.69 82 PHE A O 1
ATOM 704 N N . HIS A 1 83 ? -5.278 -5.149 -6.619 1.00 95.44 83 HIS A N 1
ATOM 705 C CA . HIS A 1 83 ? -4.708 -5.880 -7.749 1.00 95.44 83 HIS A CA 1
ATOM 706 C C . HIS A 1 83 ? -5.289 -5.323 -9.040 1.00 95.44 83 HIS A C 1
ATOM 708 O O . HIS A 1 83 ? -6.459 -4.944 -9.060 1.00 95.44 83 HIS A O 1
ATOM 714 N N . ASP A 1 84 ? -4.462 -5.259 -10.082 1.00 90.75 84 ASP A N 1
ATOM 715 C CA . ASP A 1 84 ? -4.844 -4.761 -11.410 1.00 90.75 84 ASP A CA 1
ATOM 716 C C . ASP A 1 84 ? -5.404 -3.323 -11.389 1.00 90.75 84 ASP A C 1
ATOM 718 O O . ASP A 1 84 ? -6.230 -2.937 -12.216 1.00 90.75 84 ASP A O 1
ATOM 722 N N . PHE A 1 85 ? -4.940 -2.509 -10.433 1.00 91.88 85 PHE A N 1
ATOM 723 C CA . PHE A 1 85 ? -5.306 -1.097 -10.331 1.00 91.88 85 PHE A CA 1
ATOM 724 C C . PHE A 1 85 ? -4.655 -0.294 -11.467 1.00 91.88 85 PHE A C 1
ATOM 726 O O . PHE A 1 85 ? -3.441 -0.413 -11.676 1.00 91.88 85 PHE A O 1
ATOM 733 N N . PRO A 1 86 ? -5.416 0.544 -12.200 1.00 94.38 86 PRO A N 1
ATOM 734 C CA . PRO A 1 86 ? -4.834 1.375 -13.242 1.00 94.38 86 PRO A CA 1
ATOM 735 C C . PRO A 1 86 ? -3.859 2.401 -12.640 1.00 94.38 86 PRO A C 1
ATOM 737 O O . PRO A 1 86 ? -4.115 2.916 -11.543 1.00 94.38 86 PRO A O 1
ATOM 740 N N . PRO A 1 87 ? -2.752 2.717 -13.342 1.00 95.12 87 PRO A N 1
ATOM 741 C CA . PRO A 1 87 ? -1.793 3.717 -12.894 1.00 95.12 87 PRO A CA 1
ATOM 742 C C . PRO A 1 87 ? -2.392 5.119 -13.017 1.00 95.12 87 PRO A C 1
ATOM 744 O O . PRO A 1 87 ? -2.500 5.673 -14.111 1.00 95.12 87 PRO A O 1
ATOM 747 N N . GLN A 1 88 ? -2.799 5.680 -11.884 1.00 95.94 88 GLN A N 1
ATOM 748 C CA . GLN A 1 88 ? -3.379 7.016 -11.775 1.00 95.94 88 GLN A CA 1
ATOM 749 C C . GLN A 1 88 ? -3.239 7.534 -10.341 1.00 95.94 88 GLN A C 1
ATOM 751 O O . GLN A 1 88 ? -2.741 6.838 -9.451 1.00 95.94 88 GLN A O 1
ATOM 756 N N . THR A 1 89 ? -3.692 8.759 -10.102 1.00 96.94 89 THR A N 1
ATOM 757 C CA . THR A 1 89 ? -3.734 9.325 -8.754 1.00 96.94 89 THR A CA 1
ATOM 758 C C . THR A 1 89 ? -4.956 8.814 -7.997 1.00 96.94 89 THR A C 1
ATOM 760 O O . THR A 1 89 ? -6.082 8.912 -8.482 1.00 96.94 89 THR A O 1
ATOM 763 N N . TYR A 1 90 ? -4.739 8.332 -6.777 1.00 97.56 90 TYR A N 1
ATOM 764 C CA . TYR A 1 90 ? -5.796 7.951 -5.842 1.00 97.56 90 TYR A CA 1
ATOM 765 C C . TYR A 1 90 ? -5.675 8.757 -4.557 1.00 97.56 90 TYR A C 1
ATOM 767 O O . TYR A 1 90 ? -4.582 9.155 -4.150 1.00 97.56 90 TYR A O 1
ATOM 775 N N . LEU A 1 91 ? -6.795 8.931 -3.867 1.00 97.94 91 LEU A N 1
ATOM 776 C CA . LEU A 1 91 ? -6.796 9.355 -2.479 1.00 97.94 91 LEU A CA 1
ATOM 777 C C . LEU A 1 91 ? -6.529 8.132 -1.592 1.00 97.94 91 LEU A C 1
ATOM 779 O O . LEU A 1 91 ? -7.392 7.264 -1.433 1.00 97.94 91 LEU A O 1
ATOM 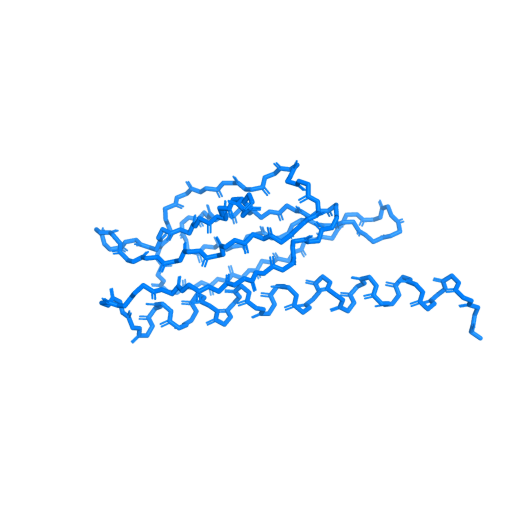783 N N . LEU A 1 92 ? -5.332 8.069 -1.009 1.00 98.06 92 LEU A N 1
ATOM 784 C CA . LEU A 1 92 ? -4.993 7.124 0.047 1.00 98.06 92 LEU A CA 1
ATOM 785 C C . LEU A 1 92 ? -5.700 7.546 1.330 1.00 98.06 92 LEU A C 1
ATOM 787 O O . LEU A 1 92 ? -5.457 8.633 1.854 1.00 98.06 92 LEU A O 1
ATOM 791 N N . ASN A 1 93 ? -6.553 6.664 1.834 1.00 97.94 93 ASN A N 1
ATOM 792 C CA . ASN A 1 93 ? -7.301 6.855 3.063 1.00 97.94 93 ASN A CA 1
ATOM 793 C C . ASN A 1 93 ? -7.013 5.706 4.032 1.00 97.94 93 ASN A C 1
ATOM 795 O O . ASN A 1 93 ? -7.412 4.565 3.780 1.00 97.94 93 ASN A O 1
ATOM 799 N N . ILE A 1 94 ? -6.337 6.022 5.139 1.00 97.69 94 ILE A N 1
ATOM 800 C CA . ILE A 1 94 ? -6.026 5.071 6.207 1.00 97.69 94 ILE A CA 1
ATOM 801 C C . ILE A 1 94 ? -6.737 5.498 7.487 1.00 97.69 94 ILE A C 1
ATOM 803 O O . ILE A 1 94 ? -6.571 6.621 7.968 1.00 97.69 94 ILE A O 1
ATOM 807 N N . THR A 1 95 ? -7.507 4.575 8.056 1.00 95.94 95 THR A N 1
ATOM 808 C CA . THR A 1 95 ? -8.250 4.783 9.304 1.00 95.94 95 THR A CA 1
ATOM 809 C C . THR A 1 95 ? -8.065 3.613 10.250 1.00 95.94 95 THR A C 1
ATOM 811 O O . THR A 1 95 ? -7.798 2.492 9.823 1.00 95.94 95 THR A O 1
ATOM 814 N N . TYR A 1 96 ? -8.235 3.871 11.541 1.00 93.44 96 TYR A N 1
ATOM 815 C CA . TYR A 1 96 ? -8.261 2.834 12.561 1.00 93.44 96 TYR A CA 1
ATOM 816 C C . TYR A 1 96 ? -9.717 2.437 12.844 1.00 93.44 96 TYR A C 1
ATOM 818 O O . TYR A 1 96 ? -10.534 3.289 13.196 1.00 93.44 96 TYR A O 1
ATOM 826 N N . GLN A 1 97 ? -10.062 1.158 12.689 1.00 88.75 97 GLN A N 1
ATOM 827 C CA . GLN A 1 97 ? -11.401 0.625 12.960 1.00 88.75 97 GLN A CA 1
ATOM 828 C C . GLN A 1 97 ? -11.299 -0.691 13.731 1.00 88.75 97 GLN A C 1
ATOM 830 O O . GLN A 1 97 ? -10.658 -1.630 13.274 1.00 88.75 97 GLN A O 1
ATOM 835 N N . TYR A 1 98 ? -11.947 -0.772 14.897 1.00 82.81 98 TYR A N 1
ATOM 836 C CA . TYR A 1 98 ? -12.043 -2.003 15.701 1.00 82.81 98 TYR A CA 1
ATOM 837 C C . TYR A 1 98 ? -10.700 -2.722 15.949 1.00 82.81 98 TYR A C 1
ATOM 839 O O . TYR A 1 98 ? -10.644 -3.946 15.910 1.00 82.81 98 TYR A O 1
ATOM 847 N N . SER A 1 99 ? -9.629 -1.962 16.207 1.00 86.69 99 SER A N 1
ATOM 848 C CA . SER A 1 99 ? -8.251 -2.466 16.390 1.00 86.69 99 SER A CA 1
ATOM 849 C C . SER A 1 99 ? -7.501 -2.883 15.120 1.00 86.69 99 SER A C 1
ATOM 851 O O . SER A 1 99 ? -6.396 -3.412 15.215 1.00 86.69 99 SER A O 1
ATOM 853 N N . TYR A 1 100 ? -8.054 -2.592 13.941 1.00 94.50 100 TYR A N 1
ATOM 854 C CA . TYR A 1 100 ? -7.422 -2.833 12.647 1.00 94.50 100 TYR A CA 1
ATOM 855 C C . TYR A 1 100 ? -7.169 -1.527 11.899 1.00 94.50 100 TYR A C 1
ATOM 857 O O . TYR A 1 100 ? -7.959 -0.583 11.971 1.00 94.50 100 TYR A O 1
ATOM 865 N N . LEU A 1 101 ? -6.098 -1.494 11.112 1.00 96.88 101 LEU A N 1
ATOM 866 C CA . LEU A 1 101 ? -5.918 -0.475 10.087 1.00 96.88 101 LEU A CA 1
ATOM 867 C C . LEU A 1 101 ? -6.722 -0.833 8.838 1.00 96.88 101 LEU A C 1
ATOM 869 O O . LEU A 1 101 ? -6.523 -1.882 8.227 1.00 96.88 101 LEU A O 1
ATOM 873 N N . VAL A 1 102 ? -7.607 0.069 8.434 1.00 97.06 102 VAL A N 1
ATOM 874 C CA . VAL A 1 102 ? -8.374 -0.015 7.192 1.00 97.06 102 VAL A CA 1
ATOM 875 C C . VAL A 1 102 ? -7.768 0.954 6.194 1.00 97.06 102 VAL A C 1
ATOM 877 O O . VAL A 1 102 ? -7.722 2.158 6.439 1.00 97.06 102 VAL A O 1
ATOM 880 N N . ILE A 1 103 ? -7.323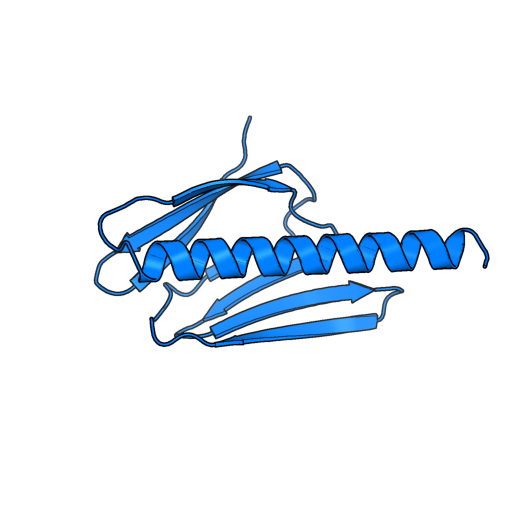 0.420 5.060 1.00 97.62 103 ILE A N 1
ATOM 881 C CA . ILE A 1 103 ? -6.616 1.166 4.017 1.00 97.62 103 ILE A CA 1
ATOM 882 C C . ILE A 1 103 ? -7.459 1.136 2.750 1.00 97.62 103 ILE A C 1
ATOM 884 O O . ILE A 1 103 ? -7.899 0.069 2.326 1.00 97.62 103 ILE A O 1
ATOM 888 N N . ASN A 1 104 ? -7.705 2.297 2.152 1.00 97.06 104 ASN A N 1
ATOM 889 C CA . ASN A 1 104 ? -8.462 2.476 0.917 1.00 97.06 104 ASN A CA 1
ATOM 890 C C . ASN A 1 104 ? -7.633 3.297 -0.076 1.00 97.06 104 ASN A C 1
ATOM 892 O O . ASN A 1 104 ? -6.960 4.246 0.322 1.00 97.06 104 ASN A O 1
ATOM 896 N N . LEU A 1 105 ? -7.755 2.971 -1.359 1.00 96.44 105 LEU A N 1
ATOM 897 C CA . LEU A 1 105 ? -7.342 3.815 -2.476 1.00 96.44 105 LEU A CA 1
ATOM 898 C C . LEU A 1 105 ? -8.617 4.197 -3.224 1.00 96.44 105 LEU A C 1
ATOM 900 O O . LEU A 1 105 ? -9.306 3.320 -3.739 1.00 96.44 105 LEU A O 1
ATOM 904 N N . ILE A 1 106 ? -8.975 5.479 -3.191 1.00 96.69 106 ILE A N 1
ATOM 905 C CA . ILE A 1 106 ? -10.240 5.991 -3.733 1.00 96.69 106 ILE A CA 1
ATOM 906 C C . ILE A 1 106 ? -9.934 6.783 -5.004 1.00 96.69 106 ILE A C 1
ATOM 908 O O . ILE A 1 106 ? -9.058 7.647 -4.989 1.00 96.69 106 ILE A O 1
ATOM 912 N N . GLU A 1 107 ? -10.632 6.481 -6.096 1.00 94.00 107 GLU A N 1
ATOM 913 C CA . GLU A 1 107 ? -10.503 7.227 -7.351 1.00 94.00 107 GLU A CA 1
ATOM 914 C C . GLU A 1 107 ? -10.933 8.686 -7.162 1.00 94.00 107 GLU A C 1
ATOM 916 O O . GLU A 1 107 ? -11.946 8.971 -6.519 1.00 94.00 107 GLU A O 1
ATOM 921 N N . ILE A 1 108 ? -10.149 9.610 -7.716 1.00 90.44 108 ILE A N 1
ATOM 922 C CA . ILE A 1 108 ? -10.467 11.039 -7.731 1.00 90.44 108 ILE A CA 1
ATOM 923 C C . ILE A 1 108 ? -11.016 11.344 -9.127 1.00 90.44 108 ILE A C 1
ATOM 925 O O . ILE A 1 108 ? -10.276 11.241 -10.103 1.00 90.44 108 ILE A O 1
ATOM 929 N N . ILE A 1 109 ? -12.315 11.644 -9.203 1.00 75.19 109 ILE A N 1
ATOM 930 C CA . ILE A 1 109 ? -13.031 12.013 -10.438 1.00 75.19 109 ILE A CA 1
ATOM 931 C C . ILE A 1 109 ? -12.775 13.484 -10.766 1.00 75.19 109 ILE A C 1
ATOM 933 O O . ILE A 1 109 ? -12.819 14.303 -9.817 1.00 75.19 109 ILE A O 1
#

Foldseek 3Di:
DDPVVVVLVVLVVLVVVQVVVVVVQVVVCVVPQPDKDKDKDFAHPQWKWWFAFQKIWIWGDRPNDIDIDMDGHPFTADTDIDPPPDGGIFIWIWHHDPRHIYTDTHDDD

pLDDT: mean 93.74, std 7.1, range [55.03, 98.5]

Radius of gyration: 14.57 Å; chains: 1; bounding box: 38×22×39 Å